Protein AF-A0A8S4DIQ1-F1 (afdb_monomer)

pLDDT: mean 84.54, std 14.84, range [37.34, 97.0]

Secondary structure (DSSP, 8-state):
-------GGGHHHHHHHHHHHTTT-------S-GGGS-HHHHHTS-----PPPPHHHHHHHHHHHHHH--

Solvent-accessible surface area (backbone atoms only — not comparable to full-atom values): 4846 Å² total; per-residue (Å²): 136,74,84,66,86,77,58,81,84,49,56,67,59,47,48,57,53,46,70,76,39,50,92,84,45,88,87,71,88,79,78,95,52,70,89,76,51,57,68,75,60,54,74,75,46,90,88,81,81,86,68,84,80,55,69,84,61,48,55,61,54,51,52,54,51,57,65,74,77,106

Radius of gyration: 17.38 Å; Cα contacts (8 Å, |Δi|>4): 22; chains: 1; bounding box: 38×26×43 Å

Sequence (70 aa):
MFLHKVSELYFLYYIEVIEKYTDNVRFCIICNYLGKIIPALQSRCTRFRFAPLNQQQIVPRLQEIAAAEG

Mean predicted aligned error: 6.64 Å

Organism: Plutella xylostella (NCBI:txid51655)

Structure (mmCIF, N/CA/C/O backbone):
data_AF-A0A8S4DIQ1-F1
#
_entry.id   AF-A0A8S4DIQ1-F1
#
loop_
_atom_site.group_PDB
_atom_site.id
_atom_site.type_symbol
_atom_site.label_atom_id
_atom_site.label_alt_id
_atom_site.label_comp_id
_atom_site.label_asym_id
_atom_site.label_entity_id
_atom_site.label_seq_id
_atom_site.pdbx_P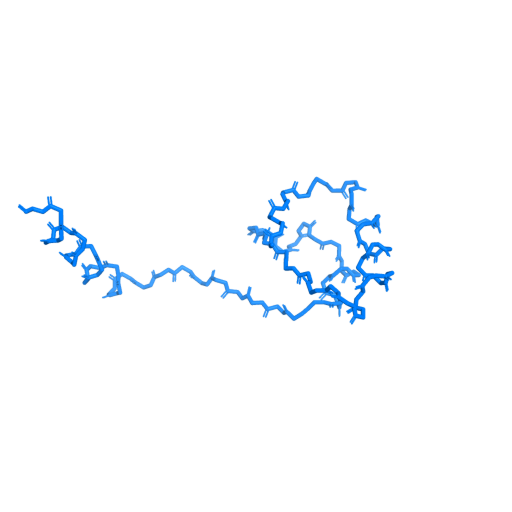DB_ins_code
_atom_site.Cartn_x
_atom_site.Cartn_y
_atom_site.Cartn_z
_atom_site.occupancy
_atom_site.B_iso_or_equiv
_atom_site.auth_seq_id
_atom_site.auth_comp_id
_atom_site.auth_asym_id
_atom_site.auth_atom_id
_atom_site.pdbx_PDB_model_num
ATOM 1 N N . MET A 1 1 ? 0.657 -12.201 -0.352 1.00 38.06 1 MET A N 1
ATOM 2 C CA . MET A 1 1 ? 0.733 -10.725 -0.309 1.00 38.06 1 MET A CA 1
ATOM 3 C C . MET A 1 1 ? 1.937 -10.353 0.547 1.00 38.06 1 MET A C 1
ATOM 5 O O . MET A 1 1 ? 1.827 -10.313 1.763 1.00 38.06 1 MET A O 1
ATOM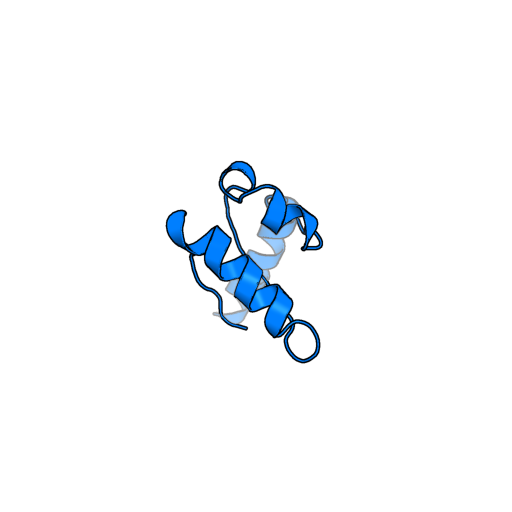 9 N N . PHE A 1 2 ? 3.117 -10.229 -0.066 1.00 37.34 2 PHE A N 1
ATOM 10 C CA . PHE A 1 2 ? 4.365 -9.974 0.661 1.00 37.34 2 PHE A CA 1
ATOM 11 C C . PHE A 1 2 ? 4.510 -8.475 0.924 1.00 37.34 2 PHE A C 1
ATOM 13 O O . PHE A 1 2 ? 4.781 -7.699 0.012 1.00 37.34 2 PHE A O 1
ATOM 20 N N . LEU A 1 3 ? 4.299 -8.074 2.175 1.00 43.81 3 LEU A N 1
ATOM 21 C CA . LEU A 1 3 ? 4.487 -6.703 2.639 1.00 43.81 3 LEU A CA 1
ATOM 22 C C . LEU A 1 3 ? 5.947 -6.502 3.042 1.00 43.81 3 LEU A C 1
ATOM 24 O O . LEU A 1 3 ? 6.304 -6.643 4.207 1.00 43.81 3 LEU A O 1
ATOM 28 N N . HIS A 1 4 ? 6.805 -6.196 2.073 1.00 54.44 4 HIS A N 1
ATOM 29 C CA . HIS A 1 4 ? 8.186 -5.817 2.358 1.00 54.44 4 HIS A CA 1
ATOM 30 C C . HIS A 1 4 ? 8.303 -4.298 2.515 1.00 54.44 4 HIS A C 1
ATOM 32 O O . HIS A 1 4 ? 7.940 -3.537 1.620 1.00 54.44 4 HIS A O 1
ATOM 38 N N . LYS 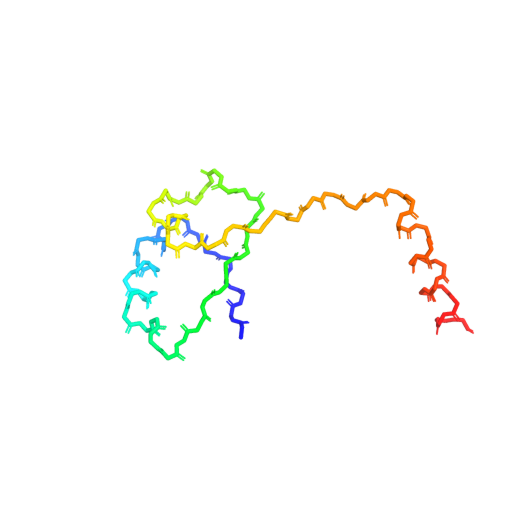A 1 5 ? 8.858 -3.852 3.649 1.00 48.22 5 LYS A N 1
ATOM 39 C CA . LYS A 1 5 ? 9.419 -2.502 3.781 1.00 48.22 5 LYS A CA 1
ATOM 40 C C . LYS A 1 5 ? 10.728 -2.476 2.991 1.00 48.22 5 LYS A C 1
ATOM 42 O O . LYS A 1 5 ? 11.728 -3.030 3.432 1.00 48.22 5 LYS A O 1
ATOM 47 N N . VAL A 1 6 ? 10.695 -1.892 1.801 1.00 55.28 6 VAL A N 1
ATOM 48 C CA . VAL A 1 6 ? 11.834 -1.848 0.877 1.00 55.28 6 VAL A CA 1
ATOM 49 C C . VAL A 1 6 ? 12.717 -0.642 1.228 1.00 55.28 6 VAL A C 1
ATOM 51 O O . VAL A 1 6 ? 12.239 0.491 1.229 1.00 55.28 6 VAL A O 1
ATOM 54 N N . SER A 1 7 ? 13.983 -0.882 1.581 1.00 54.34 7 SER A N 1
ATOM 55 C CA . SER A 1 7 ? 15.013 0.159 1.712 1.00 54.34 7 SER A CA 1
ATOM 56 C C . SER A 1 7 ? 15.471 0.636 0.326 1.00 54.34 7 SER A C 1
ATOM 58 O O . SER A 1 7 ? 15.414 -0.123 -0.640 1.00 54.34 7 SER A O 1
ATOM 60 N N . GLU A 1 8 ? 15.908 1.895 0.207 1.00 55.91 8 GLU A N 1
ATOM 61 C CA . GLU A 1 8 ? 15.998 2.610 -1.083 1.00 55.91 8 GLU A CA 1
ATOM 62 C C . GLU A 1 8 ? 16.871 1.942 -2.165 1.00 55.91 8 GLU A C 1
ATOM 64 O O . GLU A 1 8 ? 16.588 2.094 -3.352 1.00 55.91 8 GLU A O 1
ATOM 69 N N . LEU A 1 9 ? 17.867 1.130 -1.786 1.00 55.38 9 LEU A N 1
ATOM 70 C CA . LEU A 1 9 ? 18.737 0.412 -2.730 1.00 55.38 9 LEU A CA 1
ATOM 71 C C . LEU A 1 9 ? 18.023 -0.734 -3.478 1.00 55.38 9 LEU A C 1
ATOM 73 O O . LEU A 1 9 ? 18.440 -1.128 -4.562 1.00 55.38 9 LEU A O 1
ATOM 77 N N . TYR A 1 10 ? 16.926 -1.261 -2.931 1.00 67.31 10 TYR A N 1
ATOM 78 C CA . TYR A 1 10 ? 16.199 -2.391 -3.516 1.00 67.31 10 TYR A CA 1
ATOM 79 C C . TYR A 1 10 ? 15.157 -1.970 -4.562 1.00 67.31 10 TYR A C 1
ATOM 81 O O . TYR A 1 10 ? 14.593 -2.839 -5.224 1.00 67.31 10 TYR A O 1
ATOM 89 N N . PHE A 1 11 ? 14.881 -0.671 -4.749 1.00 76.31 11 PHE A N 1
ATOM 90 C CA . PHE A 1 11 ? 13.809 -0.237 -5.655 1.00 76.31 11 PHE A CA 1
ATOM 91 C C . PHE A 1 11 ? 14.090 -0.514 -7.135 1.00 76.31 11 PHE A C 1
ATOM 93 O O . PHE A 1 11 ? 13.159 -0.869 -7.853 1.00 76.31 11 PHE A O 1
ATOM 100 N N . LEU A 1 12 ? 15.343 -0.397 -7.589 1.00 77.25 12 LEU A N 1
ATOM 101 C CA . LEU A 1 12 ? 15.708 -0.718 -8.976 1.00 77.25 12 LEU A CA 1
ATOM 102 C C . LEU A 1 12 ? 15.585 -2.221 -9.252 1.00 77.25 12 LEU A C 1
ATOM 104 O O . LEU A 1 12 ? 14.932 -2.614 -10.212 1.00 77.25 12 LE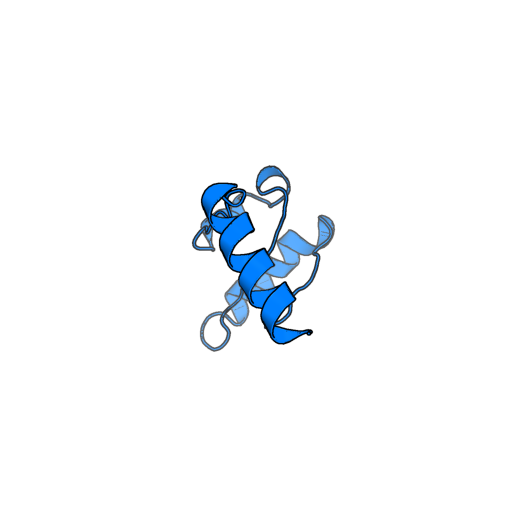U A O 1
ATOM 108 N N . TYR A 1 13 ? 16.107 -3.055 -8.350 1.00 85.00 13 TYR A N 1
ATOM 109 C CA . TYR A 1 13 ? 15.937 -4.509 -8.417 1.00 85.00 13 TYR A CA 1
ATOM 110 C C . TYR A 1 13 ? 14.456 -4.916 -8.414 1.00 85.00 13 TYR A C 1
ATOM 112 O O . TYR A 1 13 ? 14.038 -5.828 -9.123 1.00 85.00 13 TYR A O 1
ATOM 120 N N . TYR A 1 14 ? 13.628 -4.208 -7.643 1.00 86.00 14 TYR A N 1
ATOM 121 C CA . TYR A 1 14 ? 12.201 -4.498 -7.571 1.00 86.00 14 TYR A CA 1
ATOM 122 C C . TYR A 1 14 ? 11.478 -4.285 -8.909 1.00 86.00 14 TYR A C 1
ATOM 124 O O . TYR A 1 14 ? 10.539 -5.022 -9.201 1.00 86.00 14 TYR A O 1
ATOM 132 N N . ILE A 1 15 ? 11.920 -3.330 -9.739 1.00 87.44 15 ILE A N 1
ATOM 133 C CA . ILE A 1 15 ? 11.361 -3.135 -11.087 1.00 87.44 15 ILE A CA 1
ATOM 134 C C . ILE A 1 15 ? 11.596 -4.382 -11.941 1.00 87.44 15 ILE A C 1
ATOM 136 O O . ILE A 1 15 ? 10.640 -4.898 -12.517 1.00 87.44 15 ILE A O 1
ATOM 140 N N . GLU A 1 16 ? 12.822 -4.910 -11.963 1.00 89.25 16 GLU A N 1
ATOM 141 C CA . GLU A 1 16 ? 13.150 -6.122 -12.728 1.00 89.25 16 GLU A CA 1
ATOM 142 C C . GLU A 1 16 ? 12.305 -7.320 -12.280 1.00 89.25 16 GLU A C 1
ATOM 144 O O . GLU A 1 16 ? 11.802 -8.087 -13.102 1.00 89.25 16 GLU A O 1
ATOM 149 N N . VAL A 1 17 ? 12.095 -7.465 -10.969 1.00 89.38 17 VAL A N 1
ATOM 150 C CA . VAL A 1 17 ? 11.250 -8.529 -10.412 1.00 89.38 17 VAL A CA 1
ATOM 151 C C . VAL A 1 17 ? 9.789 -8.356 -10.828 1.00 89.38 17 VAL A C 1
ATOM 153 O O . VAL A 1 17 ? 9.163 -9.331 -11.244 1.00 89.38 17 VAL A O 1
ATOM 156 N N . ILE A 1 18 ? 9.230 -7.144 -10.739 1.00 89.31 18 ILE A N 1
ATOM 157 C CA . ILE A 1 18 ? 7.844 -6.902 -11.161 1.00 89.31 18 ILE A CA 1
ATOM 158 C C . ILE A 1 18 ? 7.677 -7.239 -12.640 1.00 89.31 18 ILE A C 1
ATOM 160 O O . ILE A 1 18 ? 6.759 -7.974 -12.992 1.00 89.31 18 ILE A O 1
ATOM 164 N N . GLU A 1 19 ? 8.560 -6.727 -13.496 1.00 89.69 19 GLU A N 1
ATOM 165 C CA . GLU A 1 19 ? 8.464 -6.917 -14.944 1.00 89.69 19 GLU A CA 1
ATOM 166 C C . GLU A 1 19 ? 8.597 -8.393 -15.332 1.00 89.69 19 GLU A C 1
ATOM 168 O O . GLU A 1 19 ? 7.842 -8.870 -16.175 1.00 89.69 19 GLU A O 1
ATOM 173 N N . LYS A 1 20 ? 9.472 -9.151 -14.659 1.00 93.56 20 LYS A N 1
ATOM 174 C CA . LYS A 1 20 ? 9.673 -10.580 -14.930 1.00 93.56 20 LYS A CA 1
ATOM 175 C C . LYS A 1 20 ? 8.475 -11.460 -14.559 1.00 93.56 20 LYS A C 1
ATOM 177 O O . LYS A 1 20 ? 8.269 -12.495 -15.187 1.00 93.56 20 LYS A O 1
ATOM 182 N N . TYR A 1 21 ? 7.715 -11.099 -13.525 1.00 92.94 21 TYR A N 1
ATOM 183 C CA . TYR A 1 21 ? 6.667 -11.968 -12.970 1.00 92.94 21 TYR A CA 1
ATOM 184 C C . TYR A 1 21 ? 5.244 -11.404 -13.094 1.00 92.94 21 TYR A C 1
ATOM 186 O O . TYR 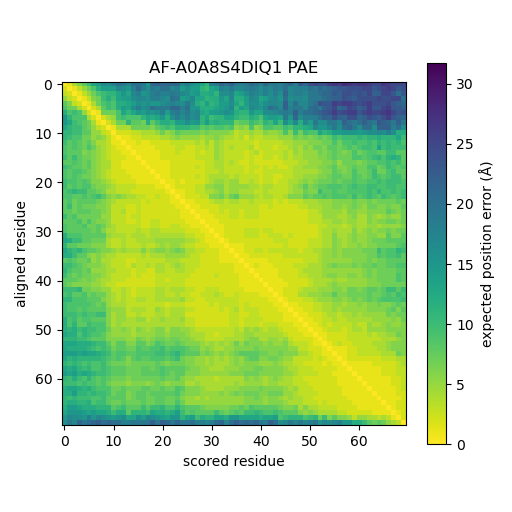A 1 21 ? 4.306 -12.037 -12.607 1.00 92.94 21 TYR A O 1
ATOM 194 N N . THR A 1 22 ? 5.054 -10.254 -13.750 1.00 89.38 22 THR A N 1
ATOM 195 C CA . THR A 1 22 ? 3.750 -9.566 -13.843 1.00 89.38 22 THR A CA 1
ATOM 196 C C . THR A 1 22 ? 2.632 -10.417 -14.459 1.00 89.38 22 THR A C 1
ATOM 198 O O . THR A 1 22 ? 1.464 -10.244 -14.105 1.00 89.38 22 THR A O 1
ATOM 201 N N . ASP A 1 23 ? 2.966 -11.379 -15.325 1.00 93.62 23 ASP A N 1
ATOM 202 C CA . ASP A 1 23 ? 1.976 -12.229 -16.001 1.00 93.62 23 ASP A CA 1
ATOM 203 C C . ASP A 1 23 ? 1.232 -13.160 -15.039 1.00 93.62 23 ASP A C 1
ATOM 205 O O . ASP A 1 23 ? 0.047 -13.429 -15.222 1.00 93.62 23 ASP A O 1
ATOM 209 N N . ASN A 1 24 ? 1.908 -13.612 -13.979 1.00 93.94 24 ASN A N 1
ATOM 210 C CA . ASN A 1 24 ? 1.379 -14.614 -13.049 1.00 93.94 24 ASN A CA 1
ATOM 211 C C . ASN A 1 24 ? 1.262 -14.096 -11.609 1.00 93.94 24 ASN A C 1
ATOM 213 O O . ASN A 1 24 ? 0.586 -14.706 -10.782 1.00 93.94 24 ASN A O 1
ATOM 217 N N . VAL A 1 25 ? 1.913 -12.973 -11.287 1.00 91.62 25 VAL A N 1
ATOM 218 C CA . VAL A 1 25 ? 1.985 -12.416 -9.934 1.00 91.62 25 VAL A CA 1
ATOM 219 C C . VAL A 1 25 ? 1.483 -10.977 -9.933 1.00 91.62 25 VAL A C 1
ATOM 221 O O . VAL A 1 25 ? 1.894 -10.143 -10.736 1.00 91.62 25 VAL A O 1
ATOM 224 N N . ARG A 1 26 ? 0.604 -10.660 -8.977 1.00 89.62 26 ARG A N 1
ATOM 225 C CA . ARG A 1 26 ? 0.189 -9.283 -8.689 1.00 89.62 26 ARG A CA 1
ATOM 226 C C . ARG A 1 26 ? 0.958 -8.751 -7.486 1.00 89.62 26 ARG A C 1
ATOM 228 O O . ARG A 1 26 ? 0.969 -9.371 -6.422 1.00 89.62 26 ARG A O 1
ATOM 235 N N . PHE A 1 27 ? 1.580 -7.590 -7.660 1.00 86.81 27 PHE A N 1
ATOM 236 C CA . PHE A 1 27 ? 2.368 -6.917 -6.631 1.00 86.81 27 PHE A CA 1
ATOM 237 C C . PHE A 1 27 ? 1.555 -5.800 -5.970 1.00 86.81 27 PHE A C 1
ATOM 239 O O . PHE A 1 27 ? 0.789 -5.098 -6.628 1.00 86.81 27 PHE A O 1
ATOM 246 N N . CYS A 1 28 ? 1.737 -5.623 -4.662 1.00 88.31 28 CYS A N 1
ATOM 247 C CA . CYS A 1 28 ? 1.191 -4.501 -3.906 1.00 88.31 28 CYS A CA 1
ATOM 248 C C . CYS A 1 28 ? 2.304 -3.923 -3.033 1.00 88.31 28 CYS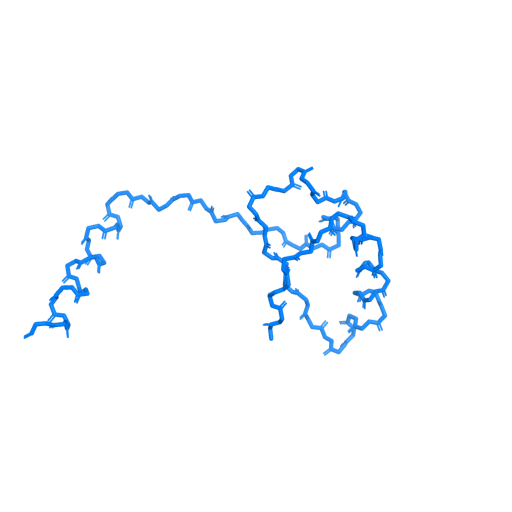 A C 1
ATOM 250 O O . CYS A 1 28 ? 2.945 -4.659 -2.283 1.00 88.31 28 CYS A O 1
ATOM 252 N N . ILE A 1 29 ? 2.527 -2.614 -3.143 1.00 85.31 29 ILE A N 1
ATOM 253 C CA . ILE A 1 29 ? 3.562 -1.896 -2.399 1.00 85.31 29 ILE A CA 1
ATOM 254 C C . ILE A 1 29 ? 2.870 -0.932 -1.445 1.00 85.31 29 ILE A C 1
ATOM 256 O O . ILE A 1 29 ? 2.099 -0.075 -1.876 1.00 85.31 29 ILE A O 1
ATOM 260 N N . ILE A 1 30 ? 3.170 -1.050 -0.153 1.00 88.62 30 ILE A N 1
ATOM 261 C CA . ILE A 1 30 ? 2.672 -0.131 0.871 1.00 88.62 30 ILE A CA 1
ATOM 262 C C . ILE A 1 30 ? 3.824 0.755 1.334 1.00 88.62 30 ILE A C 1
ATOM 264 O O . ILE A 1 30 ? 4.878 0.267 1.739 1.00 88.62 30 ILE A O 1
ATOM 268 N N . CYS A 1 31 ? 3.619 2.069 1.282 1.00 85.94 31 CYS A N 1
ATOM 269 C CA . CYS A 1 31 ? 4.592 3.054 1.735 1.00 85.94 31 CYS A CA 1
ATOM 270 C C . CYS A 1 31 ? 3.897 4.256 2.388 1.00 85.94 31 CYS A C 1
ATOM 272 O O . CYS A 1 31 ? 2.784 4.621 2.018 1.00 85.94 31 CYS A O 1
ATOM 274 N N . ASN A 1 32 ? 4.582 4.889 3.343 1.00 89.25 32 ASN A N 1
ATOM 275 C CA . ASN A 1 32 ? 4.073 6.084 4.029 1.00 89.25 32 ASN A CA 1
ATOM 276 C C . ASN A 1 32 ? 4.461 7.383 3.307 1.00 89.25 32 ASN A C 1
ATOM 278 O O . ASN A 1 32 ? 3.822 8.414 3.489 1.00 89.25 32 ASN A O 1
ATOM 282 N N . TYR A 1 33 ? 5.516 7.336 2.490 1.00 87.44 33 TYR A N 1
ATOM 283 C CA . TYR A 1 33 ? 6.079 8.501 1.815 1.00 87.44 33 TYR A CA 1
ATOM 284 C C . TYR A 1 33 ? 6.296 8.179 0.341 1.00 87.44 33 TYR A C 1
ATOM 286 O O . TYR A 1 33 ? 7.339 7.649 -0.036 1.00 87.44 33 TYR A O 1
ATOM 294 N N . LEU A 1 34 ? 5.321 8.531 -0.499 1.00 86.81 34 LEU A N 1
ATOM 295 C CA . LEU A 1 34 ? 5.406 8.298 -1.944 1.00 86.81 34 LEU A CA 1
ATOM 296 C C . LEU A 1 34 ? 6.632 8.984 -2.568 1.00 86.81 34 LEU A C 1
ATOM 298 O O . LEU A 1 34 ? 7.242 8.431 -3.471 1.00 86.81 34 LEU A O 1
ATOM 302 N N . GLY A 1 35 ? 7.040 10.146 -2.045 1.00 87.75 35 GLY A N 1
ATOM 303 C CA . GLY A 1 35 ? 8.229 10.869 -2.513 1.00 87.75 35 GLY A CA 1
ATOM 304 C C . GLY A 1 35 ? 9.555 10.121 -2.325 1.00 87.75 35 GLY A C 1
ATOM 305 O O . GLY A 1 35 ? 10.528 10.477 -2.974 1.00 87.75 35 GLY A O 1
ATOM 306 N N . LYS A 1 36 ? 9.596 9.077 -1.482 1.00 85.62 36 LYS A N 1
ATOM 307 C CA . LYS A 1 36 ? 10.768 8.196 -1.329 1.00 85.62 36 LYS A CA 1
ATOM 308 C C . LYS A 1 36 ? 10.779 7.032 -2.325 1.00 85.62 36 LYS A C 1
ATOM 310 O O . LYS A 1 36 ? 11.736 6.271 -2.374 1.00 85.62 36 LYS A O 1
ATOM 315 N N . ILE A 1 37 ? 9.706 6.858 -3.097 1.00 86.88 37 ILE A N 1
ATOM 316 C CA . ILE A 1 37 ? 9.605 5.819 -4.120 1.00 86.88 37 ILE A CA 1
ATOM 317 C C . ILE A 1 37 ? 10.085 6.393 -5.448 1.00 86.88 37 ILE A C 1
ATOM 319 O O . ILE A 1 37 ? 9.611 7.449 -5.870 1.00 86.88 37 ILE A O 1
ATOM 323 N N . ILE A 1 38 ? 10.975 5.683 -6.142 1.00 88.69 38 ILE A N 1
ATOM 324 C CA . ILE A 1 38 ? 11.491 6.133 -7.440 1.00 88.69 38 ILE A CA 1
ATOM 325 C C . ILE A 1 38 ? 10.350 6.321 -8.463 1.00 88.69 38 ILE A C 1
ATOM 327 O O . ILE A 1 38 ? 9.442 5.484 -8.526 1.00 88.69 38 ILE A O 1
ATOM 331 N N . PRO A 1 39 ? 10.378 7.374 -9.304 1.00 89.19 39 PRO A N 1
ATOM 332 C CA . PRO A 1 39 ? 9.307 7.648 -10.268 1.00 89.19 39 PRO A CA 1
ATOM 333 C C . PRO A 1 39 ? 9.012 6.485 -11.223 1.00 89.19 39 PRO A C 1
ATOM 335 O O . PRO A 1 39 ? 7.857 6.254 -11.569 1.00 89.19 39 PRO A O 1
ATOM 338 N N . ALA A 1 40 ? 10.041 5.719 -11.596 1.00 89.00 40 ALA A N 1
ATOM 339 C CA . ALA A 1 40 ? 9.907 4.550 -12.462 1.00 89.00 40 ALA A CA 1
ATOM 340 C C . ALA A 1 40 ? 9.045 3.438 -11.841 1.00 89.00 40 ALA A C 1
ATOM 342 O O . ALA A 1 40 ? 8.298 2.776 -12.547 1.00 89.00 40 ALA A O 1
ATOM 343 N N . LEU A 1 41 ? 9.089 3.253 -10.520 1.00 88.62 41 LEU A N 1
ATOM 344 C CA . LEU A 1 41 ? 8.234 2.281 -9.843 1.00 88.62 41 LEU A CA 1
ATOM 345 C C . LEU A 1 41 ? 6.808 2.825 -9.683 1.00 88.62 41 LEU A C 1
ATOM 347 O O . LEU A 1 41 ? 5.836 2.091 -9.841 1.00 88.62 41 LEU A O 1
ATOM 351 N N . GLN A 1 42 ? 6.671 4.134 -9.444 1.00 89.62 42 GLN A N 1
ATOM 352 C CA . GLN A 1 42 ? 5.363 4.789 -9.374 1.00 89.62 42 GLN A CA 1
ATOM 353 C C . GLN A 1 42 ? 4.593 4.722 -10.700 1.00 89.62 42 GLN A C 1
ATOM 355 O O . GLN A 1 42 ? 3.374 4.580 -10.673 1.00 89.62 42 GLN A O 1
ATOM 360 N N . SER A 1 43 ? 5.270 4.817 -11.850 1.00 90.44 43 SER A N 1
ATOM 361 C CA . SER A 1 43 ? 4.618 4.766 -13.168 1.00 90.44 43 SER A CA 1
ATOM 362 C C . SER A 1 43 ? 4.083 3.376 -13.530 1.00 90.44 43 SER A C 1
ATOM 364 O O . SER A 1 43 ? 3.179 3.267 -14.355 1.00 90.44 43 SER A O 1
ATOM 366 N N . ARG A 1 44 ? 4.607 2.317 -12.901 1.00 88.56 44 ARG A N 1
ATOM 367 C CA . ARG A 1 44 ?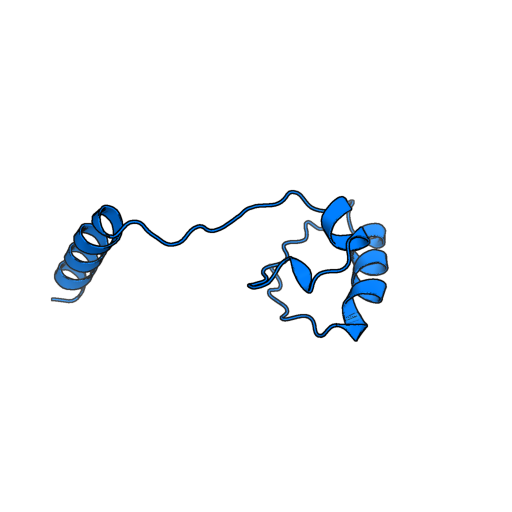 4.200 0.920 -13.118 1.00 88.56 44 ARG A CA 1
ATOM 368 C C . ARG A 1 44 ? 3.025 0.482 -12.236 1.00 88.56 44 ARG A C 1
ATOM 370 O O . ARG A 1 44 ? 2.489 -0.601 -12.451 1.00 88.56 44 ARG A O 1
ATOM 377 N N . CYS A 1 45 ? 2.624 1.283 -11.245 1.00 86.06 45 CYS A N 1
ATOM 378 C CA . CYS A 1 45 ? 1.612 0.901 -10.258 1.00 86.06 45 CYS A CA 1
ATOM 379 C C . CYS A 1 45 ? 0.414 1.859 -10.233 1.00 86.06 45 CYS A C 1
ATOM 381 O O . CYS A 1 45 ? 0.562 3.081 -10.250 1.00 86.06 45 CYS A O 1
ATOM 383 N N . THR A 1 46 ? -0.794 1.309 -10.081 1.00 91.19 46 THR A N 1
ATOM 384 C CA . THR A 1 46 ? -1.980 2.111 -9.750 1.00 91.19 46 THR A CA 1
ATOM 385 C C . THR A 1 46 ? -1.861 2.644 -8.325 1.00 91.19 46 THR A C 1
ATOM 387 O O . THR A 1 46 ? -1.623 1.889 -7.381 1.00 91.19 46 THR A O 1
ATOM 390 N N . ARG A 1 47 ? -2.029 3.960 -8.158 1.00 89.81 47 ARG A N 1
ATOM 391 C CA . ARG A 1 47 ? -1.858 4.627 -6.863 1.00 89.81 47 ARG A CA 1
ATOM 392 C C . ARG A 1 47 ? -3.154 4.633 -6.061 1.00 89.81 47 ARG A C 1
ATOM 394 O O . ARG A 1 47 ? -4.161 5.167 -6.515 1.00 89.81 47 ARG A O 1
ATOM 401 N N . PHE A 1 48 ? -3.070 4.146 -4.826 1.00 92.75 48 PHE A N 1
ATOM 402 C CA . PHE A 1 48 ? -4.124 4.254 -3.820 1.00 92.75 48 PHE A CA 1
ATOM 403 C C . PHE A 1 48 ? -3.606 5.058 -2.629 1.00 92.75 48 PHE A C 1
ATOM 40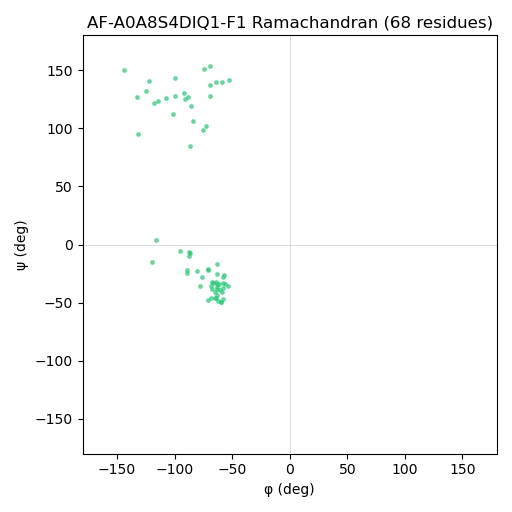5 O O . PHE A 1 48 ? -2.592 4.706 -2.027 1.00 92.75 48 PHE A O 1
ATOM 412 N N . ARG A 1 49 ? -4.288 6.162 -2.301 1.00 90.88 49 ARG A N 1
ATOM 413 C CA . ARG A 1 49 ? -3.934 7.011 -1.160 1.00 90.88 49 ARG A CA 1
ATOM 414 C C . ARG A 1 49 ? -4.870 6.723 0.003 1.00 90.88 49 ARG A C 1
ATOM 416 O O . ARG A 1 49 ? -6.040 7.088 -0.039 1.00 90.88 49 ARG A O 1
ATOM 423 N N . PHE A 1 50 ? -4.320 6.141 1.060 1.00 91.75 50 PHE A N 1
ATOM 424 C CA . PHE A 1 50 ? -5.001 6.031 2.344 1.00 91.75 50 PHE A CA 1
ATOM 425 C C . PHE A 1 50 ? -4.970 7.396 3.029 1.00 91.75 50 PHE A C 1
ATOM 427 O O . PHE A 1 50 ? -3.951 7.811 3.582 1.00 91.75 50 PHE A O 1
ATOM 434 N N . ALA A 1 51 ? -6.067 8.140 2.905 1.00 91.75 51 ALA A N 1
ATOM 435 C CA . ALA A 1 51 ? -6.241 9.379 3.645 1.00 91.75 51 ALA A CA 1
ATOM 436 C C . ALA A 1 51 ? -6.424 9.077 5.144 1.00 91.75 51 ALA A C 1
ATOM 438 O O . ALA A 1 51 ? -6.902 7.993 5.492 1.00 91.75 51 ALA A O 1
ATOM 439 N N . PRO A 1 52 ? -6.070 10.019 6.035 1.00 92.06 52 PRO A N 1
ATOM 440 C CA . PRO A 1 52 ? -6.430 9.917 7.442 1.00 92.06 52 PRO A CA 1
ATOM 441 C C . PRO A 1 52 ? -7.934 9.678 7.605 1.00 92.06 52 PRO A C 1
ATOM 443 O O . PRO A 1 52 ? -8.740 10.247 6.866 1.00 92.06 52 PRO A O 1
ATOM 446 N N . LEU A 1 53 ? -8.300 8.838 8.573 1.00 92.94 53 LEU A N 1
ATOM 447 C CA . LEU A 1 53 ? -9.700 8.559 8.879 1.00 92.94 53 LEU A CA 1
ATOM 448 C C . LEU A 1 53 ? -10.393 9.826 9.387 1.00 92.94 53 LEU A C 1
ATOM 450 O O . LEU A 1 53 ? -9.827 10.578 10.183 1.00 92.94 53 LEU A O 1
ATOM 454 N N . ASN A 1 54 ? -11.637 10.039 8.960 1.00 94.31 54 ASN A N 1
ATOM 455 C CA . ASN A 1 54 ? -12.460 11.102 9.522 1.00 94.31 54 ASN A CA 1
ATOM 456 C C . ASN A 1 54 ? -12.828 10.740 10.973 1.00 94.31 54 ASN A C 1
ATOM 458 O O . ASN A 1 54 ? -13.217 9.605 11.253 1.00 94.31 54 ASN A O 1
ATOM 462 N N . GLN A 1 55 ? -12.759 11.706 11.893 1.00 91.69 55 GLN A N 1
ATOM 463 C CA . GLN A 1 55 ? -13.147 11.516 13.296 1.00 91.69 55 GLN A CA 1
ATOM 464 C C . GLN A 1 55 ? -14.566 10.956 13.443 1.00 91.69 55 GLN A C 1
ATOM 466 O O . GLN A 1 55 ? -14.801 10.093 14.286 1.00 91.69 55 GLN A O 1
ATOM 471 N N . GLN A 1 56 ? -15.485 11.365 12.564 1.00 94.12 56 GLN A N 1
ATOM 472 C CA . GLN A 1 56 ? -16.860 10.855 12.538 1.00 94.12 56 GLN A CA 1
ATOM 473 C C . GLN A 1 56 ? -16.950 9.350 12.237 1.00 94.12 56 GLN A C 1
ATOM 475 O O . GLN A 1 56 ? -17.916 8.710 12.633 1.00 94.12 56 GLN A O 1
ATOM 480 N N . GLN A 1 57 ? -15.954 8.775 11.557 1.00 93.31 57 GLN A N 1
ATOM 481 C CA . GLN A 1 57 ? -15.886 7.339 11.261 1.00 93.31 57 GLN A CA 1
ATOM 482 C C . GLN A 1 57 ? -15.165 6.554 12.363 1.00 93.31 57 GLN A C 1
ATOM 484 O O . GLN A 1 57 ? -15.397 5.358 12.521 1.00 93.31 57 GLN A O 1
ATOM 489 N N . ILE A 1 58 ? -14.294 7.219 13.129 1.00 95.81 58 ILE A N 1
ATOM 490 C CA . ILE A 1 58 ? -13.513 6.589 14.197 1.00 95.81 58 ILE A CA 1
ATOM 491 C C . ILE A 1 58 ? -14.417 6.215 15.376 1.00 95.81 58 ILE A C 1
ATOM 493 O O . ILE A 1 58 ? -14.355 5.085 15.854 1.00 95.81 58 ILE A O 1
ATOM 497 N N . VAL A 1 59 ? -15.271 7.139 15.832 1.00 95.56 59 VAL A N 1
ATOM 498 C CA . VAL A 1 59 ? -16.086 6.940 17.045 1.00 95.56 59 VAL A CA 1
ATOM 499 C C . VAL A 1 59 ? -17.027 5.729 16.940 1.00 95.56 59 VAL A C 1
ATOM 501 O O . VAL A 1 59 ? -16.969 4.890 17.839 1.00 95.56 59 VAL A O 1
ATOM 504 N N . PRO A 1 60 ? -17.826 5.552 15.865 1.00 95.81 60 PRO A N 1
ATOM 505 C CA . PRO A 1 60 ? -18.702 4.385 15.735 1.00 95.81 60 PRO A CA 1
ATOM 506 C C . PRO A 1 60 ? -17.925 3.067 15.730 1.00 95.81 60 PRO A C 1
ATOM 508 O O . PRO A 1 60 ? -18.339 2.097 16.358 1.00 95.81 60 PRO A O 1
ATOM 511 N N . ARG A 1 61 ? -16.755 3.042 15.074 1.00 96.00 61 ARG A N 1
ATOM 512 C CA . ARG A 1 61 ? -15.914 1.844 15.019 1.00 96.00 61 ARG A CA 1
ATOM 513 C C . ARG A 1 61 ? -15.335 1.486 16.388 1.00 96.00 61 ARG A C 1
ATOM 515 O O . ARG A 1 61 ? -15.259 0.310 16.722 1.00 96.00 61 ARG A O 1
ATOM 522 N N . LEU A 1 62 ? -14.938 2.482 17.181 1.00 95.50 62 LEU A N 1
ATOM 523 C CA . LEU A 1 62 ? -14.469 2.261 18.551 1.00 95.50 62 LEU A CA 1
ATOM 524 C C . LEU A 1 62 ? -15.583 1.726 19.456 1.00 95.50 62 LEU A C 1
ATOM 526 O O . LEU A 1 62 ? -15.325 0.827 20.250 1.00 95.50 62 LEU A O 1
ATOM 530 N N . GLN A 1 63 ? -16.806 2.246 19.323 1.00 95.94 63 GLN A N 1
ATOM 531 C CA . GLN A 1 63 ? -17.964 1.763 20.083 1.00 95.94 63 GLN A CA 1
ATOM 532 C C . GLN A 1 63 ? -18.299 0.307 19.751 1.00 95.94 63 GLN A C 1
ATOM 534 O O . GLN A 1 63 ? -18.5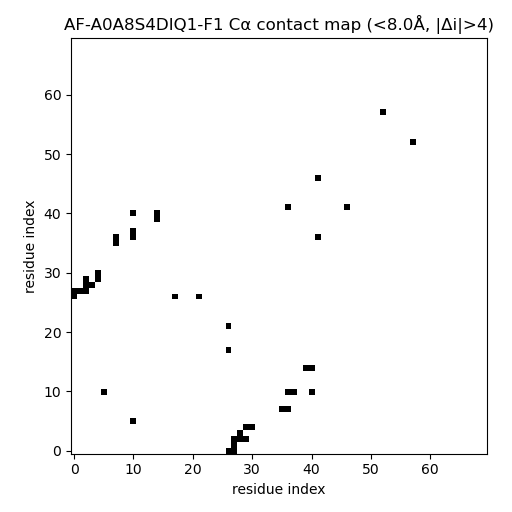37 -0.481 20.660 1.00 95.94 63 GLN A O 1
ATOM 539 N N . GLU A 1 64 ? -18.271 -0.058 18.467 1.00 96.69 64 GLU A N 1
ATOM 540 C CA . GLU A 1 64 ? -18.474 -1.439 18.018 1.00 96.69 64 GLU A CA 1
ATOM 541 C C . GLU A 1 64 ? -17.446 -2.394 18.641 1.00 96.69 64 GLU A C 1
ATOM 543 O O . GLU A 1 64 ? -17.818 -3.433 19.176 1.00 96.69 64 GLU A O 1
ATOM 548 N N . ILE A 1 65 ? -16.161 -2.018 18.627 1.00 96.31 65 ILE A N 1
ATOM 549 C CA . ILE A 1 65 ? -15.088 -2.823 19.232 1.00 96.31 65 ILE A CA 1
ATOM 550 C C . ILE A 1 65 ? -15.289 -2.937 20.748 1.00 96.31 65 ILE A C 1
ATOM 552 O O . ILE A 1 65 ? -15.216 -4.033 21.290 1.00 96.31 65 ILE A O 1
ATOM 556 N N . ALA A 1 66 ? -15.584 -1.829 21.434 1.00 96.69 66 ALA A N 1
ATOM 557 C CA . ALA A 1 66 ? -15.798 -1.831 22.881 1.00 96.69 66 ALA A CA 1
ATOM 558 C C . ALA A 1 66 ? -16.987 -2.710 23.307 1.00 96.69 66 ALA A C 1
ATOM 560 O O . ALA A 1 66 ? -16.934 -3.321 24.367 1.00 96.69 66 ALA A O 1
ATOM 561 N N . ALA A 1 67 ? -18.039 -2.782 22.487 1.00 97.00 67 ALA A N 1
ATOM 562 C CA . ALA A 1 67 ? -19.197 -3.635 22.739 1.00 97.00 67 ALA A CA 1
ATOM 563 C C . ALA A 1 67 ? -18.936 -5.122 22.446 1.00 97.00 67 ALA A C 1
ATOM 565 O O . ALA A 1 67 ? -19.594 -5.968 23.035 1.00 97.00 67 ALA A O 1
ATOM 566 N N . ALA A 1 68 ? -18.018 -5.445 21.531 1.00 96.75 68 ALA A N 1
ATOM 567 C CA . ALA A 1 68 ? -17.678 -6.827 21.185 1.00 96.75 68 ALA A CA 1
ATOM 568 C C . ALA A 1 68 ? -16.711 -7.488 22.186 1.00 96.75 68 ALA A C 1
ATOM 570 O O . ALA A 1 68 ? -16.655 -8.712 22.261 1.00 96.75 68 ALA A O 1
ATOM 571 N N . GLU A 1 69 ? -15.943 -6.682 22.921 1.00 91.19 69 GLU A N 1
ATOM 572 C CA . GLU A 1 69 ? -14.947 -7.137 23.902 1.00 91.19 69 GLU A CA 1
ATOM 573 C C . GLU A 1 69 ? -15.486 -7.183 25.351 1.00 91.19 69 GLU A C 1
ATOM 575 O O . GLU A 1 69 ? -14.762 -7.607 26.252 1.00 91.19 69 GLU A O 1
ATOM 580 N N . GLY A 1 70 ? -16.719 -6.714 25.591 1.00 68.50 70 GLY A N 1
ATOM 581 C CA . GLY A 1 70 ? -17.389 -6.705 26.903 1.00 68.50 70 GLY A CA 1
ATOM 582 C C . GLY A 1 70 ? -18.407 -7.825 27.060 1.00 68.50 70 GLY A C 1
ATOM 583 O O . GLY A 1 70 ? -18.542 -8.315 28.204 1.00 68.50 70 GLY A O 1
#

InterPro domains:
  IPR027417 P-loop containing nucleoside triphosphate hydrolase [G3DSA:3.40.50.300] (4-52)
  IPR027417 P-loop containing nucleoside triphosphate hydrolase [SSF52540] (16-69)
  IPR050238 DNA Replication and Repair Clamp Loader Complex [PTHR11669] (10-70)

Nearest PDB structures (foldseek):
  3u61-assembly1_B  TM=8.216E-01  e=2.196E-01  Tequatrovirus T4

Foldseek 3Di:
DDADPDDLVCQVVVVVVCVVCVVPDDDDYDDPDVVSHDVVSVVVDDDDDDDDDDPVVVVVVVVVVVVVVD